Protein AF-A0A7Y4TEU0-F1 (afdb_monomer)

Secondary structure (DSSP, 8-state):
--THHHHHHHHHHHHTTEEEEEEEE--SSSEEEEEEEEETTEEEEEEEEEE-EETTEEPPGGG--EEEETTSS-EEE--SS-TTHHHHHHHHHHTTSPP-

Radius of gyration: 13.15 Å; Cα contacts (8 Å, |Δi|>4): 169; chains: 1; bounding box: 30×24×38 Å

Structure (mmCIF, N/CA/C/O backbone):
data_AF-A0A7Y4TEU0-F1
#
_entry.id   AF-A0A7Y4TEU0-F1
#
loop_
_atom_site.group_PDB
_atom_site.id
_atom_site.type_symbol
_atom_site.label_atom_id
_atom_site.label_alt_id
_atom_site.label_comp_id
_atom_site.label_asym_id
_atom_site.label_entity_id
_atom_site.label_seq_id
_atom_site.pdbx_PDB_ins_code
_atom_site.Cartn_x
_atom_site.Cartn_y
_atom_site.Cartn_z
_atom_site.occupancy
_atom_site.B_iso_or_equiv
_atom_site.auth_seq_id
_atom_site.auth_comp_id
_atom_site.auth_asym_id
_atom_site.auth_atom_id
_atom_site.pdbx_PDB_model_num
ATOM 1 N N . MET A 1 1 ? 16.657 -7.960 -5.657 1.00 45.16 1 MET A N 1
ATOM 2 C CA . MET A 1 1 ? 16.172 -6.584 -5.905 1.00 45.16 1 MET A CA 1
ATOM 3 C C . MET A 1 1 ? 15.282 -6.224 -4.738 1.00 45.16 1 MET A C 1
ATOM 5 O O . MET A 1 1 ? 14.814 -7.125 -4.069 1.00 45.16 1 MET A O 1
ATOM 9 N N . ALA A 1 2 ? 15.288 -4.965 -4.332 1.00 54.03 2 ALA A N 1
ATOM 10 C CA . ALA A 1 2 ? 15.228 -4.669 -2.915 1.00 54.03 2 ALA A CA 1
ATOM 11 C C . ALA A 1 2 ? 13.774 -4.467 -2.433 1.00 54.03 2 ALA A C 1
ATOM 13 O O . ALA A 1 2 ? 13.220 -3.374 -2.544 1.00 54.03 2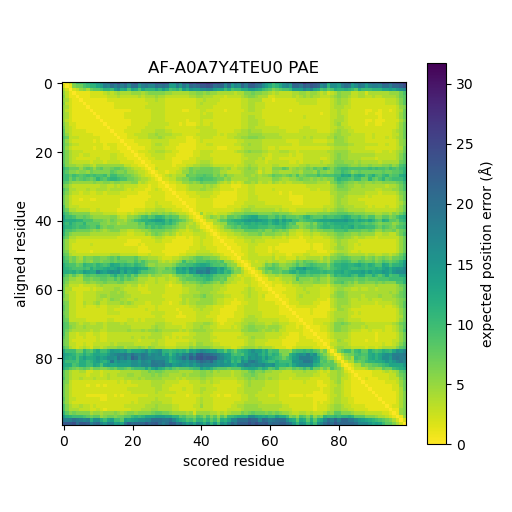 ALA A O 1
ATOM 14 N N . ASP A 1 3 ? 13.220 -5.511 -1.812 1.00 72.62 3 ASP A N 1
ATOM 15 C CA . ASP A 1 3 ? 11.909 -5.548 -1.133 1.00 72.62 3 ASP A CA 1
ATOM 16 C C . ASP A 1 3 ? 11.862 -4.679 0.139 1.00 72.62 3 ASP A C 1
ATOM 18 O O . ASP A 1 3 ? 10.936 -4.763 0.942 1.00 72.62 3 ASP A O 1
ATOM 22 N N . TRP A 1 4 ? 12.877 -3.831 0.349 1.00 85.56 4 TRP A N 1
ATOM 23 C CA . TRP A 1 4 ? 13.005 -2.974 1.528 1.00 85.56 4 TRP A CA 1
ATOM 24 C C . TRP A 1 4 ? 11.782 -2.081 1.716 1.00 85.56 4 TRP A C 1
ATOM 26 O O . TRP A 1 4 ? 11.379 -1.848 2.844 1.00 85.56 4 TRP A O 1
ATOM 36 N N . HIS A 1 5 ? 11.186 -1.594 0.627 1.00 86.56 5 HIS A N 1
ATOM 37 C CA . HIS A 1 5 ? 10.037 -0.698 0.678 1.00 86.56 5 HIS A CA 1
ATOM 38 C C . HIS A 1 5 ? 8.776 -1.438 1.143 1.00 86.56 5 HIS A C 1
ATOM 40 O O . HIS A 1 5 ? 8.034 -0.903 1.962 1.00 86.56 5 HIS A O 1
ATOM 46 N N . LEU A 1 6 ? 8.576 -2.685 0.697 1.00 91.25 6 LEU A N 1
ATOM 47 C CA . LEU A 1 6 ? 7.491 -3.552 1.164 1.00 91.25 6 LEU A CA 1
ATOM 48 C C . LEU A 1 6 ? 7.689 -3.937 2.632 1.00 91.25 6 LEU A C 1
ATOM 50 O O . LEU A 1 6 ? 6.746 -3.857 3.413 1.00 91.25 6 LEU A O 1
ATOM 54 N N . ALA A 1 7 ? 8.918 -4.290 3.021 1.00 92.00 7 ALA A N 1
ATOM 55 C CA . ALA A 1 7 ? 9.251 -4.643 4.398 1.00 92.00 7 ALA A CA 1
ATOM 56 C C . ALA A 1 7 ? 9.082 -3.456 5.361 1.00 92.00 7 ALA A C 1
ATOM 58 O O . ALA A 1 7 ? 8.462 -3.597 6.412 1.00 92.00 7 ALA A O 1
ATOM 59 N N . GLU A 1 8 ? 9.585 -2.273 4.996 1.00 92.62 8 GLU A N 1
ATOM 60 C CA . GLU A 1 8 ? 9.445 -1.057 5.806 1.00 92.62 8 GLU A CA 1
ATOM 61 C C . GLU A 1 8 ? 7.976 -0.598 5.877 1.00 92.62 8 GLU A C 1
ATOM 63 O O . GLU A 1 8 ? 7.528 -0.141 6.930 1.00 92.62 8 GLU A O 1
ATOM 68 N N . LEU A 1 9 ? 7.198 -0.776 4.799 1.00 93.94 9 LEU A N 1
ATOM 69 C CA . LEU A 1 9 ? 5.753 -0.541 4.808 1.00 93.94 9 LEU A CA 1
ATOM 70 C C . LEU A 1 9 ? 5.023 -1.511 5.748 1.00 93.94 9 LEU A C 1
ATOM 72 O O . LEU A 1 9 ? 4.239 -1.067 6.585 1.00 93.94 9 LEU A O 1
ATOM 76 N N . GLU A 1 10 ? 5.289 -2.815 5.650 1.00 94.81 10 GLU A N 1
ATOM 77 C CA . GLU A 1 10 ? 4.696 -3.837 6.521 1.00 94.81 10 GLU A CA 1
ATOM 78 C C . GLU A 1 10 ? 5.042 -3.591 7.999 1.00 94.81 10 GLU A C 1
ATOM 80 O O . GLU A 1 10 ? 4.163 -3.647 8.864 1.00 94.81 10 GLU A O 1
ATOM 85 N N . GLU A 1 11 ? 6.290 -3.222 8.298 1.00 95.06 11 GLU A N 1
ATOM 86 C CA . GLU A 1 11 ? 6.718 -2.858 9.650 1.00 95.06 11 GLU A CA 1
ATOM 87 C C . GLU A 1 11 ? 5.981 -1.611 10.167 1.00 95.06 11 GLU A C 1
ATOM 89 O O . GLU A 1 11 ? 5.499 -1.598 11.304 1.00 95.06 11 GLU A O 1
ATOM 94 N N . ALA A 1 12 ? 5.862 -0.562 9.348 1.00 94.25 12 ALA A N 1
ATOM 95 C CA . ALA A 1 12 ? 5.175 0.670 9.733 1.00 94.25 12 ALA A CA 1
ATOM 96 C C . ALA A 1 12 ? 3.671 0.451 9.975 1.00 94.25 12 ALA A C 1
ATOM 98 O O . ALA A 1 12 ? 3.124 0.982 10.944 1.00 94.25 12 ALA A O 1
ATOM 99 N N . LEU A 1 13 ? 3.020 -0.373 9.148 1.00 94.25 13 LEU A N 1
ATOM 100 C CA . LEU A 1 13 ? 1.630 -0.794 9.336 1.00 94.25 13 LEU A CA 1
ATOM 101 C C . LEU A 1 13 ? 1.456 -1.566 10.652 1.00 94.25 13 LEU A C 1
ATOM 103 O O . LEU A 1 13 ? 0.585 -1.230 11.459 1.00 94.25 13 LEU A O 1
ATOM 107 N N . SER A 1 14 ? 2.334 -2.539 10.907 1.00 93.38 14 SER A N 1
ATOM 108 C CA . SER A 1 14 ? 2.322 -3.357 12.125 1.00 93.38 14 SER A CA 1
ATOM 109 C C . SER A 1 14 ? 2.485 -2.514 13.394 1.00 93.38 14 SER A C 1
ATOM 111 O O . SER A 1 14 ? 1.733 -2.683 14.356 1.00 93.38 14 SER A O 1
ATOM 113 N N . LYS A 1 15 ? 3.380 -1.514 13.379 1.00 93.31 15 LYS A N 1
ATOM 114 C CA . LYS A 1 15 ? 3.556 -0.550 14.487 1.00 93.31 15 LYS A CA 1
ATOM 115 C C . LYS A 1 15 ? 2.293 0.254 14.806 1.00 93.31 15 LYS A C 1
ATOM 117 O O . LYS A 1 15 ? 2.150 0.733 15.927 1.00 93.31 15 LYS A O 1
ATOM 122 N N . ARG A 1 16 ? 1.375 0.398 13.847 1.00 91.19 16 ARG A N 1
ATOM 123 C CA . ARG A 1 16 ? 0.071 1.063 14.020 1.00 91.19 16 ARG A CA 1
ATOM 124 C C . ARG A 1 16 ? -1.082 0.084 14.267 1.00 91.19 16 ARG A C 1
ATOM 126 O O . ARG A 1 16 ? -2.239 0.490 14.335 1.00 91.19 16 ARG A O 1
ATOM 133 N N . GLY A 1 17 ? -0.773 -1.200 14.448 1.00 92.50 17 GLY A N 1
ATOM 134 C CA . GLY A 1 17 ? -1.744 -2.252 14.747 1.00 92.50 17 GLY A CA 1
ATOM 135 C C . GLY A 1 17 ? -2.474 -2.807 13.524 1.00 92.50 17 GLY A C 1
ATOM 136 O O . GLY A 1 17 ? -3.362 -3.644 13.690 1.00 92.50 17 GLY A O 1
ATOM 137 N N . TRP A 1 18 ? -2.110 -2.376 12.314 1.00 93.88 18 TRP A N 1
ATOM 138 C CA . TRP A 1 18 ? -2.623 -2.952 11.075 1.00 93.88 18 TRP A CA 1
ATOM 139 C C . TRP A 1 18 ? -1.932 -4.285 10.786 1.00 93.88 18 TRP A C 1
ATOM 141 O O . TRP A 1 18 ? -0.719 -4.425 10.936 1.00 93.88 18 TRP A O 1
ATOM 151 N N . ARG A 1 19 ? -2.709 -5.276 10.355 1.00 94.31 19 ARG A N 1
ATOM 152 C CA . ARG A 1 19 ? -2.237 -6.615 9.996 1.00 94.31 19 ARG A CA 1
ATOM 153 C C . ARG A 1 19 ? -2.664 -6.956 8.583 1.00 94.31 19 ARG A C 1
ATOM 155 O O . ARG A 1 19 ? -3.838 -6.818 8.254 1.00 94.31 19 ARG A O 1
ATOM 162 N N . ILE A 1 20 ? -1.726 -7.449 7.779 1.00 95.38 20 ILE A N 1
ATOM 163 C CA . ILE A 1 20 ? -2.022 -7.989 6.450 1.00 95.38 20 ILE A CA 1
ATOM 164 C C . ILE A 1 20 ? -2.699 -9.347 6.633 1.00 95.38 20 ILE A C 1
ATOM 166 O O . ILE A 1 20 ? -2.071 -10.299 7.093 1.00 95.38 20 ILE A O 1
ATOM 170 N N . VAL A 1 21 ? -3.981 -9.432 6.285 1.00 95.56 21 VAL A N 1
ATOM 171 C CA . VAL A 1 21 ? -4.776 -10.668 6.393 1.00 95.56 21 VAL A CA 1
ATOM 172 C C . VAL A 1 21 ? -4.896 -11.409 5.066 1.00 95.56 21 VAL A C 1
ATOM 174 O O . VAL A 1 21 ? -5.137 -12.612 5.058 1.00 95.56 21 VAL A O 1
ATOM 177 N N . ALA A 1 22 ? -4.703 -10.710 3.946 1.00 95.12 22 ALA A N 1
ATOM 178 C CA . ALA A 1 22 ? -4.633 -11.314 2.623 1.00 95.12 22 ALA A CA 1
ATOM 179 C C . ALA A 1 22 ? -3.708 -10.506 1.708 1.00 95.12 22 ALA A C 1
ATOM 181 O O . ALA A 1 22 ? -3.680 -9.274 1.764 1.00 95.12 22 ALA A O 1
ATOM 182 N N . ARG A 1 23 ? -2.978 -11.217 0.848 1.00 95.06 23 ARG A N 1
ATOM 183 C CA . ARG A 1 23 ? -2.253 -10.663 -0.298 1.00 95.06 23 ARG A CA 1
ATOM 184 C C . ARG A 1 23 ? -2.967 -11.189 -1.540 1.00 95.06 23 ARG A C 1
ATOM 186 O O . ARG A 1 23 ? -3.037 -12.398 -1.728 1.00 95.06 23 ARG A O 1
ATOM 193 N N . LEU A 1 24 ? -3.596 -10.288 -2.278 1.00 94.38 24 LEU A N 1
ATOM 194 C CA . LEU A 1 24 ? -4.424 -10.577 -3.440 1.00 94.38 24 LEU A CA 1
ATOM 195 C C . LEU A 1 24 ? -3.624 -10.297 -4.706 1.00 94.38 24 LEU A C 1
ATOM 197 O O . LEU A 1 24 ? -2.840 -9.343 -4.744 1.00 94.38 24 LEU A O 1
ATOM 201 N N . ASP A 1 25 ? -3.877 -11.100 -5.732 1.00 91.81 25 ASP A N 1
ATOM 202 C CA . ASP A 1 25 ? -3.301 -10.886 -7.051 1.00 91.81 25 ASP A CA 1
ATOM 203 C C . ASP A 1 25 ? -3.760 -9.551 -7.647 1.00 91.81 25 ASP A C 1
ATOM 205 O O . ASP A 1 25 ? -4.816 -9.003 -7.308 1.00 91.81 25 ASP A O 1
ATOM 209 N N . GLY A 1 26 ? -2.921 -9.033 -8.538 1.00 87.88 26 GLY A N 1
ATOM 210 C CA . GLY A 1 26 ? -3.199 -7.855 -9.334 1.00 87.88 26 GLY A CA 1
ATOM 211 C C . GLY A 1 26 ? -4.382 -8.005 -10.292 1.00 87.88 26 GLY A C 1
ATOM 212 O O . GLY A 1 26 ? -4.995 -9.064 -10.422 1.00 87.88 26 GLY A O 1
ATOM 213 N N . ASP A 1 27 ? -4.686 -6.933 -11.021 1.00 86.50 27 ASP A N 1
ATOM 214 C CA . ASP A 1 27 ? -5.773 -6.908 -12.011 1.00 86.50 27 ASP A CA 1
ATOM 215 C C . ASP A 1 27 ? -5.311 -7.254 -13.440 1.00 86.50 27 ASP A C 1
ATOM 217 O O . ASP A 1 27 ? -6.091 -7.134 -14.385 1.00 86.50 27 ASP A O 1
ATOM 221 N N . ASN A 1 28 ? -4.051 -7.680 -13.608 1.00 78.31 28 ASN A N 1
ATOM 222 C CA . ASN A 1 28 ? -3.386 -7.894 -14.903 1.00 78.31 28 ASN A CA 1
ATOM 223 C C . ASN A 1 28 ? -3.419 -6.668 -15.834 1.00 78.31 28 ASN A C 1
ATOM 225 O O . ASN A 1 28 ? -3.251 -6.800 -17.049 1.00 78.31 28 ASN A O 1
ATOM 229 N N . TYR A 1 29 ? -3.645 -5.480 -15.274 1.00 82.69 29 TYR A N 1
ATOM 230 C CA . TYR A 1 29 ? -3.613 -4.226 -15.998 1.00 82.69 29 TYR A CA 1
ATOM 231 C C . TYR A 1 29 ? -2.724 -3.210 -15.280 1.00 82.69 29 TYR A C 1
ATOM 233 O O . TYR A 1 29 ? -1.571 -3.028 -15.669 1.00 82.69 29 TYR A O 1
ATOM 241 N N . ARG A 1 30 ? -3.211 -2.581 -14.208 1.00 87.19 30 ARG A N 1
ATOM 242 C CA . ARG A 1 30 ? -2.511 -1.503 -13.493 1.00 87.19 30 ARG A CA 1
ATOM 243 C C . ARG A 1 30 ? -1.968 -1.928 -12.134 1.00 87.19 30 ARG A C 1
ATOM 245 O O . ARG A 1 30 ? -0.923 -1.432 -11.710 1.00 87.19 30 ARG A O 1
ATOM 252 N N . ILE A 1 31 ? -2.697 -2.799 -11.450 1.00 92.31 31 ILE A N 1
ATOM 253 C CA . ILE A 1 31 ? -2.434 -3.181 -10.070 1.00 92.31 31 ILE A CA 1
ATOM 254 C C . ILE A 1 31 ? -1.581 -4.439 -10.067 1.00 92.31 31 ILE A C 1
ATOM 256 O O . ILE A 1 31 ? -2.026 -5.473 -10.549 1.00 92.31 31 ILE A O 1
ATOM 260 N N . SER A 1 32 ? -0.384 -4.358 -9.494 1.00 92.38 32 SER A N 1
ATOM 261 C CA . SER A 1 32 ? 0.524 -5.494 -9.306 1.00 92.38 32 SER A CA 1
ATOM 262 C C . SER A 1 32 ? 0.003 -6.488 -8.275 1.00 92.38 32 SER A C 1
ATOM 264 O O . SER A 1 32 ? 0.152 -7.694 -8.441 1.00 92.38 32 SER A O 1
ATOM 266 N N . ALA A 1 33 ? -0.587 -5.975 -7.198 1.00 94.69 33 ALA A N 1
ATOM 267 C CA . ALA A 1 33 ? -1.161 -6.745 -6.104 1.00 94.69 33 ALA A CA 1
ATOM 268 C C . ALA A 1 33 ? -2.025 -5.833 -5.226 1.00 94.69 33 ALA A C 1
ATOM 270 O O . ALA A 1 33 ? -1.899 -4.606 -5.276 1.00 94.69 33 ALA A O 1
ATOM 271 N N . SER A 1 34 ? -2.826 -6.431 -4.349 1.00 96.44 34 SER A N 1
ATOM 272 C CA . SER A 1 34 ? -3.494 -5.704 -3.269 1.00 96.44 34 SER A CA 1
ATOM 273 C C . SER A 1 34 ? -3.230 -6.360 -1.920 1.00 96.44 34 SER A C 1
ATOM 275 O O . SER A 1 34 ? -3.273 -7.580 -1.785 1.00 96.44 34 SER A O 1
ATOM 277 N N . TRP A 1 35 ? -3.002 -5.562 -0.882 1.00 96.81 35 TRP A N 1
ATOM 278 C CA . TRP A 1 35 ? -2.978 -6.042 0.499 1.00 96.81 35 TRP A CA 1
ATOM 279 C C . TRP A 1 35 ? -4.282 -5.685 1.192 1.00 96.81 35 TRP A C 1
ATOM 281 O O . TRP A 1 35 ? -4.685 -4.523 1.217 1.00 96.81 35 TRP A O 1
ATOM 291 N N . GLN A 1 36 ? -4.923 -6.681 1.795 1.00 96.56 36 GLN A N 1
ATOM 292 C CA . GLN A 1 36 ? -6.046 -6.469 2.695 1.00 96.56 36 GLN A CA 1
ATOM 293 C C . GLN A 1 36 ? -5.524 -6.335 4.119 1.00 96.56 36 GLN A C 1
ATOM 295 O O . GLN A 1 36 ? -4.848 -7.238 4.621 1.00 96.56 36 GLN A O 1
ATOM 300 N N . LEU A 1 37 ? -5.865 -5.226 4.771 1.00 95.31 37 LEU A N 1
ATOM 301 C CA . LEU A 1 37 ? -5.492 -4.951 6.149 1.00 95.31 37 LEU A CA 1
ATOM 302 C C . LEU A 1 37 ? -6.708 -4.978 7.071 1.00 95.31 37 LEU A C 1
ATOM 304 O O . LEU A 1 37 ? -7.784 -4.479 6.730 1.00 95.31 37 LEU A O 1
ATOM 308 N N . GLU A 1 38 ? -6.487 -5.502 8.270 1.00 94.44 38 GLU A N 1
ATOM 309 C CA . GLU A 1 38 ? -7.419 -5.455 9.394 1.00 94.44 38 GLU A CA 1
ATOM 310 C C . GLU A 1 38 ? -6.696 -4.947 10.643 1.00 94.44 38 GLU A C 1
ATOM 312 O O . GLU A 1 38 ? -5.479 -5.101 10.785 1.00 94.44 38 GLU A O 1
ATOM 317 N N . ARG A 1 39 ? -7.445 -4.354 11.571 1.00 90.44 39 ARG A N 1
ATOM 318 C CA . ARG A 1 39 ? -6.936 -3.918 12.872 1.00 90.44 39 ARG A CA 1
ATOM 319 C C . ARG A 1 39 ? -7.891 -4.410 13.948 1.00 90.44 39 ARG A C 1
ATOM 321 O O . ARG A 1 39 ? -9.092 -4.241 13.818 1.00 90.44 39 ARG A O 1
ATOM 328 N N . GLY A 1 40 ? -7.371 -5.014 15.018 1.00 82.62 40 GLY A N 1
ATOM 329 C CA . GLY A 1 40 ? -8.195 -5.776 15.975 1.00 82.62 40 GLY A CA 1
ATOM 330 C C . GLY A 1 40 ? -9.376 -5.011 16.591 1.00 82.62 40 GLY A C 1
ATOM 331 O O . GLY A 1 40 ? -10.421 -5.603 16.829 1.00 82.62 40 GLY A O 1
ATOM 332 N N . ASN A 1 41 ? -9.231 -3.699 16.797 1.00 79.25 41 ASN A N 1
ATOM 333 C CA . ASN A 1 41 ? -10.278 -2.838 17.362 1.00 79.25 41 ASN A CA 1
ATOM 334 C C . ASN A 1 41 ? -11.072 -2.063 16.293 1.00 79.25 41 ASN A C 1
ATOM 336 O O . ASN A 1 41 ? -11.841 -1.168 16.632 1.00 79.25 41 ASN A O 1
ATOM 340 N N . ASP A 1 42 ? -10.856 -2.354 15.010 1.00 82.06 42 ASP A N 1
ATOM 341 C CA . ASP A 1 42 ? -11.467 -1.654 13.887 1.00 82.06 42 ASP A CA 1
ATOM 342 C C . ASP A 1 42 ? -12.190 -2.662 12.981 1.00 82.06 42 ASP A C 1
ATOM 344 O O . ASP A 1 42 ? -11.542 -3.509 12.366 1.00 82.06 42 ASP A O 1
ATOM 348 N N . PRO A 1 43 ? -13.528 -2.599 12.863 1.00 82.81 43 PRO A N 1
ATOM 349 C CA . PRO A 1 43 ? -14.265 -3.518 12.000 1.00 82.81 43 PRO A CA 1
ATOM 350 C C . PRO A 1 43 ? -14.007 -3.257 10.508 1.00 82.81 43 PRO A C 1
ATOM 352 O O . PRO A 1 43 ? -14.442 -4.042 9.661 1.00 82.81 43 PRO A O 1
ATOM 355 N N . ARG A 1 44 ? -13.342 -2.148 10.154 1.00 86.38 44 ARG A N 1
ATOM 356 C CA . ARG A 1 44 ? -13.068 -1.795 8.764 1.00 86.38 44 ARG A CA 1
ATOM 357 C C . ARG A 1 44 ? -11.936 -2.642 8.209 1.00 86.38 44 ARG A C 1
ATOM 359 O O . ARG A 1 44 ? -10.857 -2.751 8.787 1.00 86.38 44 ARG A O 1
ATOM 366 N N . LYS A 1 45 ? -12.181 -3.158 7.010 1.00 90.62 45 LYS A N 1
ATOM 367 C CA . LYS A 1 45 ? -11.161 -3.752 6.154 1.00 90.62 4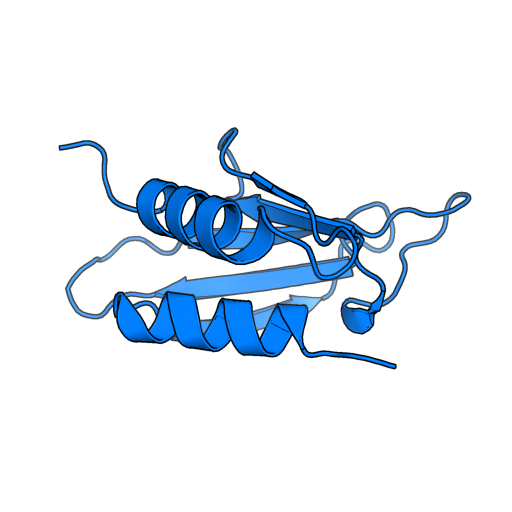5 LYS A CA 1
ATOM 368 C C . LYS A 1 45 ? -10.740 -2.704 5.144 1.00 90.62 45 LYS A C 1
ATOM 370 O O . LYS A 1 45 ? -11.592 -2.158 4.442 1.00 90.62 45 LYS A O 1
ATOM 375 N N . ILE A 1 46 ? -9.448 -2.418 5.079 1.00 94.06 46 ILE A N 1
ATOM 376 C CA . ILE A 1 46 ? -8.899 -1.510 4.072 1.00 94.06 46 ILE A CA 1
ATOM 377 C C . ILE A 1 46 ? -8.078 -2.308 3.069 1.00 94.06 46 ILE A C 1
ATOM 379 O O . ILE A 1 46 ? -7.483 -3.331 3.403 1.00 94.06 46 ILE A O 1
ATOM 383 N N . LEU A 1 47 ? -8.070 -1.834 1.830 1.00 96.19 47 LEU A N 1
ATOM 384 C CA . LEU A 1 47 ? -7.261 -2.396 0.761 1.00 96.19 47 LEU A CA 1
ATOM 385 C C . LEU A 1 47 ? -6.198 -1.377 0.378 1.00 96.19 47 LEU A C 1
ATOM 387 O O . LEU A 1 47 ? -6.514 -0.203 0.181 1.00 96.19 47 LEU A O 1
ATOM 391 N N . ILE A 1 48 ? -4.956 -1.833 0.288 1.00 96.31 48 ILE A N 1
ATOM 392 C CA . ILE A 1 48 ? -3.854 -1.086 -0.307 1.00 96.31 48 ILE A CA 1
ATOM 393 C C . ILE A 1 48 ? -3.566 -1.712 -1.667 1.00 96.31 48 ILE A C 1
ATOM 395 O O . ILE A 1 48 ? -3.252 -2.895 -1.737 1.00 96.31 48 ILE A O 1
ATOM 399 N N . ASP A 1 49 ? -3.672 -0.920 -2.725 1.00 96.38 49 ASP A N 1
ATOM 400 C CA . ASP A 1 49 ? -3.393 -1.322 -4.100 1.00 96.38 49 ASP A CA 1
ATOM 401 C C . ASP A 1 49 ? -1.981 -0.892 -4.487 1.00 96.38 49 ASP A C 1
ATOM 403 O O . ASP A 1 49 ? -1.607 0.257 -4.249 1.00 96.38 49 ASP A O 1
ATOM 407 N N . PHE A 1 50 ? -1.210 -1.804 -5.073 1.00 94.75 50 PHE A N 1
ATOM 408 C CA . PHE A 1 50 ? 0.160 -1.570 -5.521 1.00 94.75 50 PHE A CA 1
ATOM 409 C C . PHE A 1 50 ? 0.166 -1.288 -7.019 1.00 94.75 50 PHE A C 1
ATOM 411 O O . PHE A 1 50 ? -0.243 -2.135 -7.809 1.00 94.75 50 PHE A O 1
ATOM 418 N N . ASP A 1 51 ? 0.631 -0.106 -7.404 1.00 90.81 51 ASP A N 1
ATOM 419 C CA . ASP A 1 51 ? 0.684 0.338 -8.791 1.00 90.81 51 ASP A CA 1
ATOM 420 C C . ASP A 1 51 ? 2.003 -0.084 -9.443 1.00 90.81 51 ASP A C 1
ATOM 422 O O . ASP A 1 51 ? 3.091 0.232 -8.949 1.00 90.81 51 ASP A O 1
ATOM 426 N N . GLY A 1 52 ? 1.896 -0.761 -10.584 1.00 88.06 52 GLY A N 1
ATOM 427 C CA . GLY A 1 52 ? 3.048 -1.246 -11.340 1.00 88.06 52 GLY A CA 1
ATOM 428 C C . GLY A 1 52 ? 2.766 -1.371 -12.829 1.00 88.06 52 GLY A C 1
ATOM 429 O O . GLY A 1 52 ? 3.189 -2.335 -13.445 1.00 88.06 52 GLY A O 1
ATOM 430 N N . LEU A 1 53 ? 2.027 -0.435 -13.422 1.00 86.19 53 LEU A N 1
ATOM 431 C CA . LEU A 1 53 ? 1.866 -0.395 -14.876 1.00 86.19 53 LEU A CA 1
ATOM 432 C C . LEU A 1 53 ? 3.151 0.116 -15.548 1.00 86.19 53 LEU A C 1
ATOM 434 O O . LEU A 1 53 ? 3.558 1.247 -15.289 1.00 86.19 53 LEU A O 1
ATOM 438 N N . ASP A 1 54 ? 3.725 -0.681 -16.446 1.00 81.00 54 ASP A N 1
ATOM 439 C CA . ASP A 1 54 ? 4.859 -0.310 -17.301 1.00 81.00 54 ASP A CA 1
ATOM 440 C C . ASP A 1 54 ? 4.643 -0.840 -18.725 1.00 81.00 54 ASP A C 1
ATOM 442 O O . ASP A 1 54 ? 4.372 -2.025 -18.906 1.00 81.00 54 ASP A O 1
ATOM 446 N N . ASP A 1 55 ? 4.695 0.035 -19.733 1.00 79.19 55 ASP A N 1
ATOM 447 C CA . ASP A 1 55 ? 4.537 -0.303 -21.160 1.00 79.19 55 ASP A CA 1
ATOM 448 C C . ASP A 1 55 ? 3.446 -1.364 -21.467 1.00 79.19 55 ASP A C 1
ATOM 450 O O . ASP A 1 55 ? 3.671 -2.353 -22.169 1.00 79.19 55 ASP A O 1
ATOM 454 N N . LEU A 1 56 ? 2.228 -1.148 -20.942 1.00 78.25 56 LEU A N 1
ATOM 455 C CA . LEU A 1 56 ? 1.047 -2.029 -21.086 1.00 78.25 56 LEU A CA 1
ATOM 456 C C . LEU A 1 56 ? 1.162 -3.405 -20.406 1.00 78.25 56 LEU A C 1
ATOM 458 O O . LEU A 1 56 ? 0.377 -4.310 -20.698 1.00 78.25 56 LEU A O 1
ATOM 462 N N . ARG A 1 57 ? 2.116 -3.575 -19.492 1.00 81.19 57 ARG A N 1
ATOM 463 C CA . ARG A 1 57 ? 2.270 -4.767 -18.660 1.00 81.19 57 ARG A CA 1
ATOM 464 C C . ARG A 1 57 ? 2.204 -4.395 -17.191 1.00 81.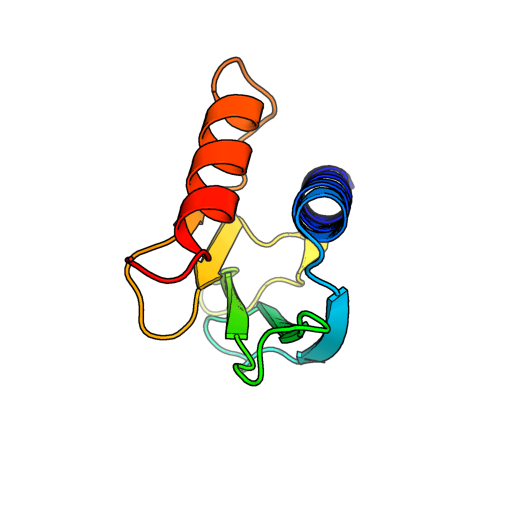19 57 ARG A C 1
ATOM 466 O O . ARG A 1 57 ? 2.703 -3.359 -16.763 1.00 81.19 57 ARG A O 1
ATOM 473 N N . THR A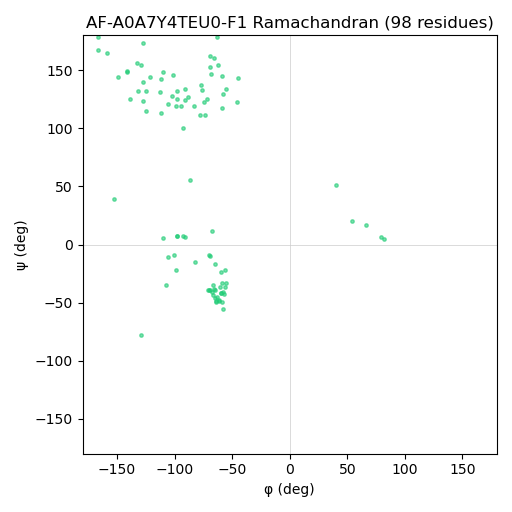 1 58 ? 1.608 -5.279 -16.408 1.00 86.00 58 THR A N 1
ATOM 474 C CA . THR A 1 58 ? 1.653 -5.180 -14.956 1.00 86.00 58 THR A CA 1
ATOM 475 C C . THR A 1 58 ? 2.952 -5.799 -14.461 1.00 86.00 58 THR A C 1
ATOM 477 O O . THR A 1 58 ? 3.227 -6.978 -14.689 1.00 86.00 58 THR A O 1
ATOM 480 N N . LEU A 1 59 ? 3.762 -4.988 -13.801 1.00 85.62 59 LEU A N 1
ATOM 481 C CA . LEU A 1 59 ? 4.962 -5.402 -13.101 1.00 85.62 59 LEU A CA 1
ATOM 482 C C . LEU A 1 59 ? 4.589 -6.231 -11.862 1.00 85.62 59 LEU A C 1
ATOM 484 O O . LEU A 1 59 ? 3.514 -6.034 -11.289 1.00 85.62 59 LEU A O 1
ATOM 488 N N . PRO A 1 60 ? 5.467 -7.136 -11.406 1.00 87.81 60 PRO A N 1
ATOM 489 C CA . PRO A 1 60 ? 5.287 -7.800 -10.119 1.00 87.81 60 PRO A CA 1
ATOM 490 C C . PRO A 1 60 ? 5.395 -6.789 -8.961 1.00 87.81 60 PRO A C 1
ATOM 492 O O . PRO A 1 60 ? 5.942 -5.697 -9.128 1.00 87.81 60 PRO A O 1
ATOM 495 N N . ILE A 1 61 ? 4.874 -7.135 -7.779 1.00 89.81 61 ILE A N 1
ATOM 496 C CA . ILE A 1 61 ? 4.780 -6.207 -6.634 1.00 89.81 61 ILE A CA 1
ATOM 497 C C . ILE A 1 61 ? 6.148 -5.661 -6.194 1.00 89.81 61 ILE A C 1
ATOM 499 O O . ILE A 1 61 ? 6.249 -4.494 -5.823 1.00 89.81 61 ILE A O 1
ATOM 503 N N . GLU A 1 62 ? 7.217 -6.447 -6.315 1.00 88.62 62 GLU A N 1
ATOM 504 C CA . GLU A 1 62 ? 8.593 -6.054 -5.976 1.00 88.62 62 GLU A CA 1
ATOM 505 C C . GLU A 1 62 ? 9.130 -4.934 -6.885 1.00 88.62 62 GLU A C 1
ATOM 507 O O . GLU A 1 62 ? 10.136 -4.294 -6.572 1.00 88.62 62 GLU A O 1
ATOM 512 N N . GLN A 1 63 ? 8.465 -4.711 -8.021 1.00 87.75 63 GLN A N 1
ATOM 513 C CA . GLN A 1 63 ? 8.751 -3.661 -8.997 1.00 87.75 63 GLN A CA 1
ATOM 514 C C . GLN A 1 63 ? 7.666 -2.573 -9.027 1.00 87.75 63 GLN A C 1
ATOM 516 O O . GLN A 1 63 ? 7.735 -1.669 -9.861 1.00 87.75 63 GLN A O 1
ATOM 521 N N . SER A 1 64 ? 6.678 -2.631 -8.127 1.00 89.44 64 SER A N 1
ATOM 522 C CA . SER A 1 64 ? 5.694 -1.558 -7.982 1.00 89.44 64 SER A CA 1
ATOM 523 C C . SER A 1 64 ? 6.388 -0.237 -7.635 1.00 89.44 64 SER A C 1
ATOM 525 O O . SER A 1 64 ? 7.408 -0.199 -6.944 1.00 89.44 64 SER A O 1
ATOM 527 N N . TYR A 1 65 ? 5.850 0.869 -8.143 1.00 88.31 65 TYR A N 1
ATOM 528 C CA . TYR A 1 65 ? 6.422 2.205 -7.938 1.00 88.31 65 TYR A CA 1
ATOM 529 C C . TYR A 1 65 ? 5.618 3.042 -6.941 1.00 88.31 65 TYR A C 1
ATOM 531 O O . TYR A 1 65 ? 6.069 4.114 -6.529 1.00 88.31 65 TYR A O 1
ATOM 539 N N . ALA A 1 66 ? 4.426 2.588 -6.558 1.00 91.88 66 ALA A N 1
ATOM 540 C CA . ALA A 1 66 ? 3.591 3.234 -5.560 1.00 91.88 66 ALA A CA 1
ATOM 541 C C . ALA A 1 66 ? 2.580 2.254 -4.960 1.00 91.88 66 ALA A C 1
ATOM 543 O O . ALA A 1 66 ? 2.284 1.208 -5.533 1.00 91.88 66 ALA A O 1
ATOM 544 N N . CYS A 1 67 ? 1.989 2.644 -3.835 1.00 94.88 67 CYS A N 1
ATOM 545 C CA . CYS A 1 67 ? 0.765 2.052 -3.329 1.00 94.88 67 CYS A CA 1
ATOM 546 C C . CYS A 1 67 ? -0.250 3.123 -2.920 1.00 94.88 67 CYS A C 1
ATOM 548 O O . CYS A 1 67 ? 0.115 4.249 -2.575 1.00 94.88 67 CYS A O 1
ATOM 550 N N . GLN A 1 68 ? -1.531 2.776 -2.907 1.00 95.44 68 GLN A N 1
ATOM 551 C CA . GLN A 1 68 ? -2.606 3.672 -2.484 1.00 95.44 68 GLN A CA 1
ATOM 552 C C . GLN A 1 68 ? -3.674 2.929 -1.694 1.00 95.44 68 GLN A C 1
ATOM 554 O O . GLN A 1 68 ? -3.956 1.763 -1.956 1.00 95.44 68 GLN A O 1
ATOM 559 N N . GLN A 1 69 ? -4.316 3.612 -0.753 1.00 95.69 69 GLN A N 1
ATOM 560 C CA . GLN A 1 69 ? -5.523 3.083 -0.134 1.00 95.69 69 GLN A CA 1
ATOM 561 C C . GLN A 1 69 ? -6.672 3.143 -1.148 1.00 95.69 69 GLN A C 1
ATOM 563 O O . GLN A 1 69 ? -7.002 4.202 -1.690 1.00 95.69 69 GLN A O 1
ATOM 568 N N . ARG A 1 70 ? -7.311 1.999 -1.389 1.00 94.00 70 ARG A N 1
ATOM 569 C CA . ARG A 1 70 ? -8.415 1.883 -2.340 1.00 94.00 7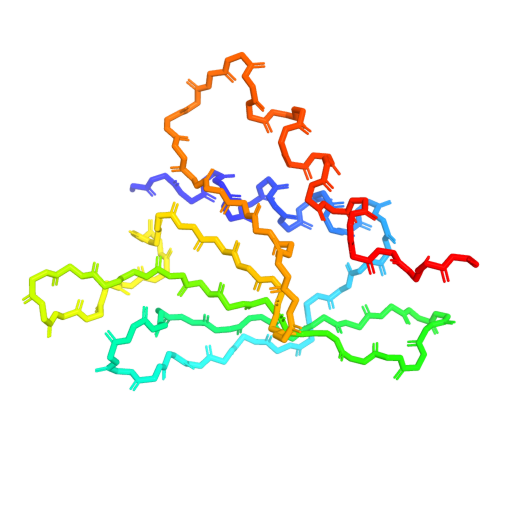0 ARG A CA 1
ATOM 570 C C . ARG A 1 70 ? -9.554 2.830 -1.967 1.00 94.00 70 ARG A C 1
ATOM 572 O O . ARG A 1 70 ? -10.030 2.835 -0.833 1.00 94.00 70 ARG A O 1
ATOM 579 N N . GLY A 1 71 ? -10.014 3.602 -2.949 1.00 91.62 71 GLY A N 1
ATOM 580 C CA . GLY A 1 71 ? -11.125 4.540 -2.785 1.00 91.62 71 GLY A CA 1
ATOM 581 C C . GLY A 1 71 ? -10.760 5.861 -2.102 1.00 91.62 71 GLY A C 1
ATOM 582 O O . GLY A 1 71 ? -11.658 6.658 -1.842 1.00 91.62 71 GLY A O 1
ATOM 583 N N . THR A 1 72 ? -9.478 6.132 -1.830 1.00 92.06 72 THR A N 1
ATOM 584 C CA . THR A 1 72 ? -9.027 7.414 -1.267 1.00 92.06 72 THR A CA 1
ATOM 585 C C . THR A 1 72 ? -7.901 8.028 -2.102 1.00 92.06 72 THR A C 1
ATOM 587 O O . THR A 1 72 ? -7.408 7.433 -3.056 1.00 92.06 72 THR A O 1
ATOM 590 N N . LYS A 1 73 ? -7.509 9.264 -1.767 1.00 91.38 73 LYS A N 1
ATOM 591 C CA . LYS A 1 73 ? -6.329 9.929 -2.350 1.00 91.38 73 LYS A CA 1
ATOM 592 C C . LYS A 1 73 ? -5.051 9.672 -1.540 1.00 91.38 73 LYS A C 1
ATOM 594 O O . LYS A 1 73 ? -4.033 10.308 -1.801 1.00 91.38 73 LYS A O 1
ATOM 599 N N . ASN A 1 74 ? -5.110 8.807 -0.526 1.00 93.88 74 ASN A N 1
ATOM 600 C CA . ASN A 1 74 ? -3.958 8.494 0.306 1.00 93.88 74 ASN A CA 1
ATOM 601 C C . ASN A 1 74 ? -3.043 7.518 -0.444 1.00 93.88 74 ASN A C 1
ATOM 603 O O . ASN A 1 74 ? -3.414 6.367 -0.676 1.00 93.88 74 ASN A O 1
ATOM 607 N N . SER A 1 75 ? -1.862 7.986 -0.842 1.00 94.06 75 SER A N 1
ATOM 608 C CA . SER A 1 75 ? -0.916 7.240 -1.678 1.00 94.06 75 SER A CA 1
ATOM 609 C C . SER A 1 75 ? 0.527 7.468 -1.242 1.00 94.06 75 SER A C 1
ATOM 611 O O . SER A 1 75 ? 0.882 8.568 -0.813 1.00 94.06 75 SER A O 1
ATOM 613 N N . LEU A 1 76 ? 1.372 6.464 -1.442 1.00 93.00 76 LEU A N 1
ATOM 614 C CA . LEU A 1 76 ? 2.800 6.474 -1.164 1.00 93.00 76 LEU A CA 1
ATOM 615 C C . LEU A 1 76 ? 3.558 6.024 -2.410 1.00 93.00 76 LEU A C 1
ATOM 617 O O . LEU A 1 76 ? 3.335 4.928 -2.905 1.00 93.00 76 LEU A O 1
ATOM 621 N N . TYR A 1 77 ? 4.481 6.849 -2.895 1.00 90.69 77 TYR A N 1
ATOM 622 C CA . TYR A 1 77 ? 5.382 6.464 -3.980 1.00 90.69 77 TYR A CA 1
ATOM 623 C C . TYR A 1 77 ? 6.668 5.842 -3.429 1.00 90.69 77 TYR A C 1
ATOM 625 O O . TYR A 1 77 ? 7.316 6.417 -2.551 1.00 90.69 77 TYR A O 1
ATOM 633 N N . PHE A 1 78 ? 7.080 4.718 -4.007 1.00 87.44 78 PHE A N 1
ATOM 634 C CA . PHE A 1 78 ? 8.319 4.000 -3.710 1.00 87.44 78 PHE A CA 1
ATOM 635 C C . PHE A 1 78 ? 9.484 4.560 -4.539 1.00 87.44 78 PHE A C 1
ATOM 637 O O . PHE A 1 78 ? 10.157 3.853 -5.287 1.00 87.44 78 PHE A O 1
ATOM 644 N N . TYR A 1 79 ? 9.734 5.868 -4.442 1.00 70.75 79 TYR A N 1
ATOM 645 C CA . TYR A 1 79 ? 10.957 6.439 -5.010 1.00 70.75 79 TYR A CA 1
ATOM 646 C C . TYR A 1 79 ? 12.195 5.972 -4.216 1.00 70.75 79 TYR A C 1
ATOM 648 O O . TYR A 1 79 ? 12.093 5.509 -3.080 1.00 70.75 79 TYR A O 1
ATOM 656 N N . ARG A 1 80 ? 13.385 6.101 -4.822 1.00 64.44 80 ARG A N 1
ATOM 657 C CA . ARG A 1 80 ? 14.689 5.717 -4.237 1.00 64.44 80 ARG A CA 1
ATOM 658 C C . ARG A 1 80 ? 14.833 6.196 -2.779 1.00 64.44 80 ARG A C 1
ATOM 660 O O . ARG A 1 80 ? 14.419 7.311 -2.464 1.00 64.44 80 ARG A O 1
ATOM 667 N N . LYS A 1 81 ? 15.487 5.392 -1.920 1.00 60.59 81 LYS A N 1
ATOM 668 C CA . LYS A 1 81 ? 15.829 5.769 -0.530 1.00 60.59 81 LYS A CA 1
ATOM 669 C C . LYS A 1 81 ? 16.429 7.181 -0.493 1.00 60.59 81 LYS A C 1
ATOM 671 O O . LYS A 1 81 ? 17.427 7.452 -1.155 1.00 60.59 81 LYS A O 1
ATOM 676 N N . GLY A 1 82 ? 15.814 8.069 0.283 1.00 65.56 82 GLY A N 1
ATOM 677 C CA . GLY A 1 82 ? 16.198 9.475 0.393 1.00 65.56 82 GLY A CA 1
ATOM 678 C C . GLY A 1 82 ? 15.538 10.155 1.592 1.00 65.56 82 GLY A C 1
ATOM 679 O O . GLY A 1 82 ? 14.742 9.542 2.301 1.00 65.56 82 GLY A O 1
ATOM 680 N N . VAL A 1 83 ? 15.849 11.438 1.798 1.00 65.50 83 VAL A N 1
ATOM 681 C CA . VAL A 1 83 ? 15.510 12.231 3.004 1.00 65.50 83 VAL A CA 1
ATOM 682 C C . VAL A 1 83 ? 14.005 12.259 3.327 1.00 65.50 83 VAL A 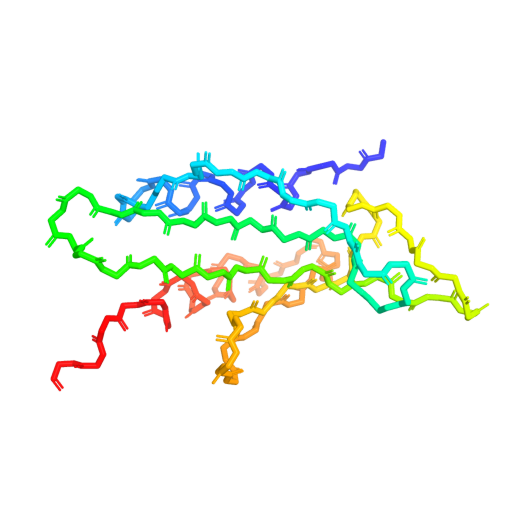C 1
ATOM 684 O O . VAL A 1 83 ? 13.617 12.472 4.472 1.00 65.50 83 VAL A O 1
ATOM 687 N N . HIS A 1 84 ? 13.139 11.996 2.345 1.00 79.31 84 HIS A N 1
ATOM 688 C CA . HIS A 1 84 ? 11.687 12.086 2.506 1.00 79.31 84 HIS A CA 1
ATOM 689 C C . HIS A 1 84 ? 10.973 10.751 2.719 1.00 79.31 84 HIS A C 1
ATOM 691 O O . HIS A 1 84 ? 9.788 10.779 3.045 1.00 79.31 84 HIS A O 1
ATOM 697 N N . TRP A 1 85 ? 11.648 9.605 2.561 1.00 87.25 85 TRP A N 1
ATOM 698 C CA . TRP A 1 85 ? 10.986 8.298 2.633 1.00 87.25 85 TRP A CA 1
ATOM 699 C C . TRP A 1 85 ? 10.272 8.091 3.972 1.00 87.25 85 TRP A C 1
ATOM 701 O O . TRP A 1 85 ? 9.059 7.906 3.996 1.00 87.25 85 TRP A O 1
ATOM 711 N N . THR A 1 86 ? 10.992 8.226 5.087 1.00 87.69 86 THR A N 1
ATOM 712 C CA . THR A 1 86 ? 10.437 8.015 6.432 1.00 87.69 86 THR A CA 1
ATOM 713 C C . THR A 1 86 ? 9.251 8.939 6.718 1.00 87.69 86 THR A C 1
ATOM 715 O O . THR A 1 86 ? 8.242 8.503 7.266 1.00 87.69 86 THR A O 1
ATOM 718 N N . GLY A 1 87 ? 9.341 10.209 6.305 1.00 90.31 87 GLY A N 1
ATOM 719 C CA . GLY A 1 87 ? 8.257 11.177 6.484 1.00 90.31 87 GLY A CA 1
ATOM 720 C C . GLY A 1 87 ? 7.026 10.851 5.636 1.00 90.31 87 GLY A C 1
ATOM 721 O O . GLY A 1 87 ? 5.903 10.938 6.125 1.00 90.31 87 GLY A O 1
ATOM 722 N N . LYS A 1 88 ? 7.224 10.429 4.381 1.00 91.56 88 LYS A N 1
ATOM 723 C CA . LYS A 1 88 ? 6.135 10.031 3.478 1.00 91.56 88 LYS A CA 1
ATOM 724 C C . LYS A 1 88 ? 5.477 8.726 3.903 1.00 91.56 88 LYS A C 1
ATOM 726 O O . LYS A 1 88 ? 4.255 8.640 3.856 1.00 91.56 88 LYS A O 1
ATOM 731 N N . LEU A 1 89 ? 6.264 7.761 4.370 1.00 92.62 89 LEU A N 1
ATOM 732 C CA . LEU A 1 89 ? 5.761 6.517 4.937 1.00 92.62 89 LEU A CA 1
ATOM 733 C C . LEU A 1 89 ? 4.906 6.793 6.179 1.00 92.62 89 LEU A C 1
ATOM 735 O O . LEU A 1 89 ? 3.775 6.320 6.244 1.00 92.62 89 LEU A O 1
ATOM 739 N N . SER A 1 90 ? 5.390 7.619 7.116 1.00 92.31 90 SER A N 1
ATOM 740 C CA . SER A 1 90 ? 4.587 8.020 8.281 1.00 92.31 90 SER A CA 1
ATOM 741 C C . SER A 1 90 ? 3.293 8.710 7.854 1.00 92.31 90 SER A C 1
ATOM 743 O O . SER A 1 90 ? 2.226 8.293 8.284 1.00 92.31 90 SER A O 1
ATOM 745 N N . GLN A 1 91 ? 3.374 9.702 6.957 1.00 92.94 91 GLN A N 1
ATOM 746 C CA . GLN A 1 91 ? 2.207 10.434 6.455 1.00 92.94 91 GLN A CA 1
ATOM 747 C C . GLN A 1 91 ? 1.166 9.499 5.824 1.00 92.94 91 GLN A C 1
ATOM 749 O O . GLN A 1 91 ? -0.030 9.667 6.051 1.00 92.94 91 GLN A O 1
ATOM 754 N N . PHE A 1 92 ? 1.614 8.525 5.034 1.00 94.62 92 PHE A N 1
ATOM 755 C CA . PHE A 1 92 ? 0.732 7.553 4.402 1.00 94.62 92 PHE A CA 1
ATOM 756 C C . PHE A 1 92 ? 0.024 6.677 5.434 1.00 94.62 92 PHE A C 1
ATOM 758 O O . PHE A 1 92 ? -1.196 6.543 5.375 1.00 94.62 92 PHE A O 1
ATOM 765 N N . VAL A 1 93 ? 0.767 6.116 6.395 1.00 93.88 93 VAL A N 1
ATOM 766 C CA . VAL A 1 93 ? 0.184 5.256 7.433 1.00 93.88 93 VAL A CA 1
ATOM 767 C C . VAL A 1 93 ? -0.753 6.057 8.346 1.00 93.88 93 VAL A C 1
ATOM 769 O O . VAL A 1 93 ? -1.823 5.565 8.687 1.00 93.88 93 VAL A O 1
ATOM 772 N N . ASP A 1 94 ? -0.413 7.306 8.676 1.00 93.31 94 ASP A N 1
ATOM 773 C CA . ASP A 1 94 ? -1.297 8.221 9.412 1.00 93.31 94 ASP A CA 1
ATOM 774 C C . ASP A 1 94 ? -2.605 8.490 8.653 1.00 93.31 94 ASP A C 1
ATOM 776 O O . ASP A 1 94 ? -3.669 8.566 9.259 1.00 93.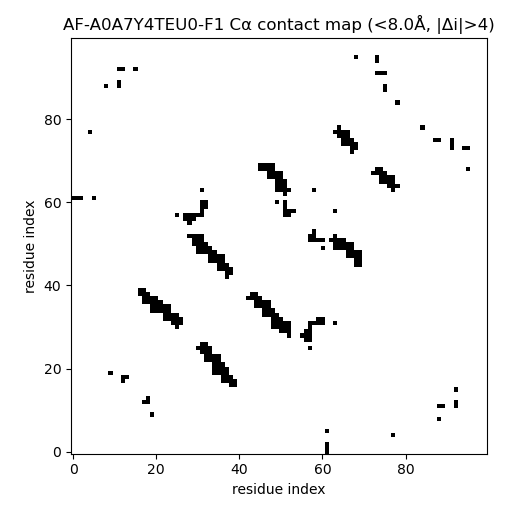31 94 ASP A O 1
ATOM 780 N N . GLY A 1 95 ? -2.554 8.571 7.322 1.00 91.50 95 GLY A N 1
ATOM 781 C CA . GLY A 1 95 ? -3.738 8.738 6.478 1.00 91.50 95 GLY A CA 1
ATOM 782 C C . GLY A 1 95 ? -4.664 7.515 6.407 1.00 91.50 95 GLY A C 1
ATOM 783 O O . GLY A 1 95 ? -5.753 7.629 5.848 1.00 91.50 95 GLY A O 1
ATOM 784 N N . LEU A 1 96 ? -4.257 6.353 6.938 1.00 91.19 96 LEU A N 1
ATOM 785 C CA . LEU A 1 96 ? -5.119 5.164 7.050 1.00 91.19 96 LEU A CA 1
ATOM 786 C C . LEU A 1 96 ? -6.033 5.222 8.280 1.00 91.19 96 LEU A C 1
ATOM 788 O O . LEU A 1 96 ? -6.995 4.456 8.383 1.00 91.19 96 LEU A O 1
ATOM 792 N N . GLU A 1 97 ? -5.734 6.119 9.217 1.00 87.38 97 GLU A N 1
ATOM 793 C CA . GLU A 1 97 ? -6.520 6.293 10.426 1.00 87.38 97 GLU A CA 1
ATOM 794 C C . GLU A 1 97 ? -7.901 6.891 10.097 1.00 87.38 97 GLU A C 1
ATOM 796 O O . GLU A 1 97 ? -8.047 7.665 9.146 1.00 87.38 97 GLU A O 1
ATOM 801 N N . PRO A 1 98 ? -8.959 6.526 10.850 1.00 73.50 98 PRO A N 1
ATOM 802 C CA . PRO A 1 98 ? -10.244 7.203 10.710 1.00 73.50 98 PRO A CA 1
ATOM 803 C C . PRO A 1 98 ? -10.055 8.709 10.908 1.00 73.50 98 PRO A C 1
ATOM 805 O O . PRO A 1 98 ? -9.423 9.125 11.877 1.00 73.50 98 PRO A O 1
ATOM 808 N N . SER A 1 99 ? -10.642 9.523 10.028 1.00 62.41 99 SER A N 1
ATOM 809 C CA . SER A 1 99 ? -10.885 10.926 10.360 1.00 62.41 99 SER A CA 1
ATOM 810 C C . SER A 1 99 ? -11.769 10.951 11.609 1.00 62.41 99 SER A C 1
ATOM 812 O O . SER A 1 99 ? -12.850 10.360 11.590 1.00 62.41 99 SER A O 1
ATOM 814 N N . ALA A 1 100 ? -11.246 11.523 12.695 1.00 49.91 100 ALA A N 1
ATOM 815 C CA . ALA A 1 100 ? -11.981 11.730 13.939 1.00 49.91 100 ALA A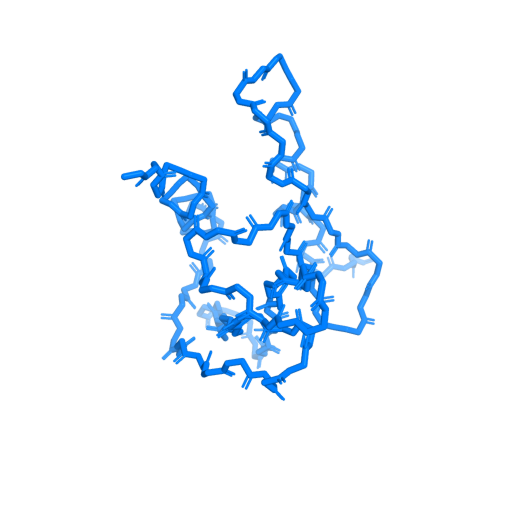 CA 1
ATOM 816 C C . ALA A 1 100 ? -13.186 12.657 13.731 1.00 49.91 100 ALA A C 1
ATOM 818 O O . ALA A 1 100 ? -13.096 13.546 12.849 1.00 49.91 100 ALA A O 1
#

Nearest PDB structures (foldseek):
  4i8o-assembly1_A  TM=5.476E-01  e=3.714E-02  Escherichia coli K-12
  8ies-assembly1_P  TM=6.763E-01  e=8.270E+00  Homo sapiens
  6tu9-assembly1_A  TM=3.260E-01  e=4.728E+00  Homo sapiens
  7sxh-assembly1_A  TM=4.520E-01  e=8.800E+00  Homo sapiens

Foldseek 3Di:
DDCPLVVVLQVLCVVVQKDFPDWAAAPQFFFQIKTWIDHPVDPDIKIKTFGADDPRGRDHSSRTQKIAIPPDPQIAGPDDDDPCRVVSSNSSSVVVDDDD

Mean predicted aligned error: 4.93 Å

Sequence (100 aa):
MADWHLAELEEALSKRGWRIVARLDGDNYRISASWQLERGNDPRKILIDFDGLDDLRTLPIEQSYACQQRGTKNSLYFYRKGVHWTGKLSQFVDGLEPSA

Solvent-accessible surface area (backbone atoms only — not comparable to full-atom values): 5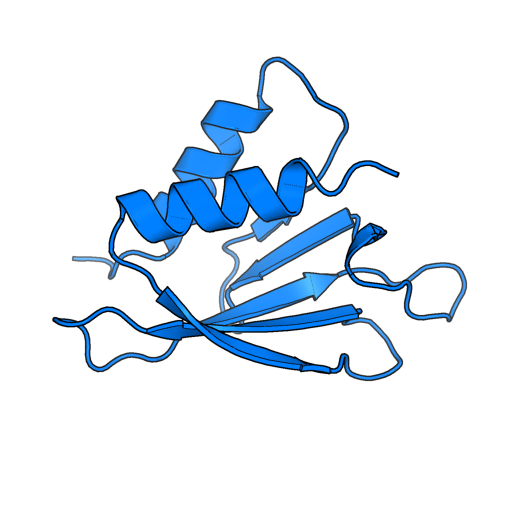721 Å² total; per-residue (Å²): 131,79,52,57,64,60,52,52,48,53,51,56,38,43,76,71,50,37,39,81,78,44,79,42,78,38,73,78,46,47,31,24,25,31,38,35,32,40,28,97,94,43,95,63,74,47,42,37,37,25,37,12,62,51,98,95,35,44,34,56,60,83,64,32,48,30,38,29,39,67,97,58,90,46,56,42,71,60,66,78,94,51,97,55,50,70,59,46,53,50,53,38,59,59,61,70,51,79,85,125

pLDDT: mean 87.44, std 10.37, range [45.16, 96.81]